Protein AF-A0A7S1VGU2-F1 (afdb_monomer_lite)

Secondary structure (DSSP, 8-state):
----PPPP----------------------------------PPPP--HHHHHHHHHHH--S-SSEE-HHHHHHHHHHHSPTTTTTT--SGGGS-HHHHHHHHHHHTTSSSSSTTSGGG--EE-TT-STT----HHHHHHHHHHHHH-

Foldseek 3Di:
DDDDDDDDDDDDDDDDDDDDDDDPDDPPDDDPDPPDDPPPPCPDPDQPLLQLLVLLCVLPPVRPQKHDLFSLVSSVCSVDDPPPPPVPRTNVSDDPLSNVLQLVLQVVDDDPPCSPPRSSIGGSQPSDVPGPDDPVRVVSSSSSSVSD

Radius of gyration: 24.81 Å; chains: 1; bounding box: 56×47×70 Å

Sequence (148 aa):
MRRRRIASGGSGVVSSIRPLLLFIALFAGQLTTTAGQDDTLTVGPFVDTDSCYAAMLDADVDGDRALSGDEYVTMVQDLGPPGFMDDVTGFDDMPLALQGTFNSLACMCSGVDCCVGDNAQLSTVGAAPGDNATDSQTSFLFSVCMQT

Structure (mmCIF, N/CA/C/O backbone):
data_AF-A0A7S1VGU2-F1
#
_entry.id   AF-A0A7S1VGU2-F1
#
loop_
_atom_site.group_PDB
_atom_site.id
_atom_site.type_symbol
_atom_site.label_atom_id
_atom_site.label_alt_id
_atom_site.label_comp_id
_atom_site.label_asym_id
_atom_site.label_entity_id
_atom_site.label_seq_id
_atom_site.pdbx_PDB_ins_code
_atom_site.Cartn_x
_atom_site.Cartn_y
_atom_site.Cartn_z
_atom_site.occupancy
_atom_site.B_iso_or_equiv
_atom_site.auth_seq_id
_atom_site.auth_comp_id
_atom_site.auth_asym_id
_atom_site.auth_atom_id
_atom_site.pdbx_PDB_model_num
ATOM 1 N N . MET A 1 1 ? 13.183 -13.845 -54.097 1.00 48.88 1 MET A N 1
ATOM 2 C CA . MET A 1 1 ? 11.934 -14.536 -54.520 1.00 48.88 1 MET A CA 1
ATOM 3 C C . MET A 1 1 ? 11.395 -15.254 -53.284 1.00 48.88 1 MET A C 1
ATOM 5 O O . MET A 1 1 ? 12.197 -15.914 -52.660 1.00 48.88 1 MET A O 1
ATOM 9 N N . ARG A 1 2 ? 10.164 -15.154 -52.773 1.00 55.22 2 ARG A N 1
ATOM 10 C CA . ARG A 1 2 ? 8.832 -14.776 -53.268 1.00 55.22 2 ARG A CA 1
ATOM 11 C C . ARG A 1 2 ? 8.106 -13.978 -52.170 1.00 55.22 2 ARG A C 1
ATOM 13 O O . ARG A 1 2 ? 8.140 -14.361 -51.010 1.00 55.22 2 ARG A O 1
ATOM 20 N N . ARG A 1 3 ? 7.407 -12.913 -52.570 1.00 63.12 3 ARG A N 1
ATOM 21 C CA . ARG A 1 3 ? 6.407 -12.201 -51.757 1.00 63.12 3 ARG A CA 1
ATOM 22 C C . ARG A 1 3 ? 5.137 -13.054 -51.640 1.00 63.12 3 ARG A C 1
ATOM 24 O O . ARG A 1 3 ? 4.717 -13.621 -52.648 1.00 63.12 3 ARG A O 1
ATOM 31 N N . ARG A 1 4 ? 4.462 -13.043 -50.488 1.00 68.00 4 ARG A N 1
ATOM 32 C CA . ARG A 1 4 ? 3.010 -13.282 -50.418 1.00 68.00 4 ARG A CA 1
ATOM 33 C C . ARG A 1 4 ? 2.349 -12.174 -49.606 1.00 68.00 4 ARG A C 1
ATOM 35 O O . ARG A 1 4 ? 2.686 -11.950 -48.453 1.00 68.00 4 ARG A O 1
ATOM 42 N N . ARG A 1 5 ? 1.466 -11.451 -50.298 1.00 66.12 5 ARG A N 1
ATOM 43 C CA . ARG A 1 5 ? 0.530 -10.458 -49.768 1.00 66.12 5 ARG A CA 1
ATOM 44 C C . ARG A 1 5 ? -0.610 -11.216 -49.090 1.00 66.12 5 ARG A C 1
ATOM 46 O O . ARG A 1 5 ? -1.101 -12.173 -49.686 1.00 66.12 5 ARG A O 1
ATOM 53 N N . ILE A 1 6 ? -1.042 -10.774 -47.914 1.00 70.31 6 ILE A N 1
ATOM 54 C CA . ILE A 1 6 ? -2.325 -11.187 -47.336 1.00 70.31 6 ILE A CA 1
ATOM 55 C C . ILE A 1 6 ? -3.305 -10.035 -47.540 1.00 70.31 6 ILE A C 1
ATOM 57 O O . ILE A 1 6 ? -2.964 -8.867 -47.358 1.00 70.31 6 ILE A O 1
ATOM 61 N N . ALA A 1 7 ? -4.469 -10.404 -48.062 1.00 63.09 7 ALA A N 1
ATOM 62 C CA . ALA A 1 7 ? -5.501 -9.528 -48.572 1.00 63.09 7 ALA A CA 1
ATOM 63 C C . ALA A 1 7 ? -6.317 -8.873 -47.453 1.00 63.09 7 ALA A C 1
ATOM 65 O O . ALA A 1 7 ? -6.636 -9.498 -46.445 1.00 63.09 7 ALA A O 1
ATOM 66 N N . SER A 1 8 ? -6.693 -7.622 -47.708 1.00 59.47 8 SER A N 1
ATOM 67 C CA . SER A 1 8 ? -7.733 -6.881 -47.008 1.00 59.47 8 SER A CA 1
ATOM 68 C C . SER A 1 8 ? -9.115 -7.460 -47.323 1.00 59.47 8 SER A C 1
ATOM 70 O O . SER A 1 8 ? -9.490 -7.544 -48.495 1.00 59.47 8 SER A O 1
ATOM 72 N N . GLY A 1 9 ? -9.885 -7.794 -46.290 1.00 59.22 9 GLY A N 1
ATOM 73 C CA . GLY A 1 9 ? -11.314 -8.086 -46.380 1.00 59.22 9 GLY A CA 1
ATOM 74 C C . GLY A 1 9 ? -12.081 -7.084 -45.526 1.00 59.22 9 GLY A C 1
ATOM 75 O O . GLY A 1 9 ? -11.876 -7.025 -44.319 1.00 59.22 9 GLY A O 1
ATOM 76 N N . GLY A 1 10 ? -12.900 -6.256 -46.171 1.00 51.91 10 GLY A N 1
ATOM 77 C CA . GLY A 1 10 ? -13.755 -5.274 -45.515 1.00 51.91 10 GLY A CA 1
ATOM 78 C C . GLY A 1 10 ? -15.103 -5.843 -45.078 1.00 51.91 10 GLY A C 1
ATOM 79 O O . GLY A 1 10 ? -15.532 -6.887 -45.561 1.00 51.91 10 GLY A O 1
ATOM 80 N N . SER A 1 11 ? -15.763 -5.110 -44.184 1.00 58.59 11 SER A N 1
ATOM 81 C CA . SER A 1 11 ? -17.218 -4.934 -44.004 1.00 58.59 11 SER A CA 1
ATOM 82 C C . SER A 1 11 ? -17.348 -4.022 -42.773 1.00 58.59 11 SER A C 1
ATOM 84 O O . SER A 1 11 ? -16.842 -4.362 -41.717 1.00 58.59 11 SER A O 1
ATOM 86 N N . GLY A 1 12 ? -17.862 -2.795 -42.819 1.00 52.75 12 GLY A N 1
ATOM 87 C CA . GLY A 1 12 ? -18.996 -2.330 -43.600 1.00 52.75 12 GLY A CA 1
A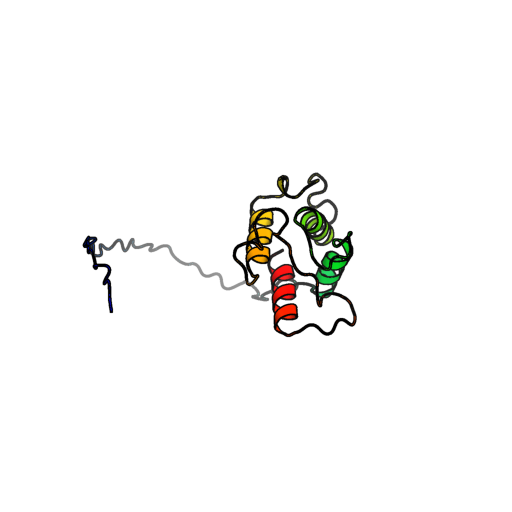TOM 88 C C . GLY A 1 12 ? -20.276 -2.506 -42.789 1.00 52.75 12 GLY A C 1
ATOM 89 O O . GLY A 1 12 ? -21.103 -3.330 -43.151 1.00 52.75 12 GLY A O 1
ATOM 90 N N . VAL A 1 13 ? -20.444 -1.747 -41.700 1.00 60.03 13 VAL A N 1
ATOM 91 C CA . VAL A 1 13 ? -21.771 -1.493 -41.120 1.00 60.03 13 VAL A CA 1
ATOM 92 C C . VAL A 1 13 ? -21.837 -0.067 -40.587 1.00 60.03 13 VAL A C 1
ATOM 94 O O . VAL A 1 13 ? -21.185 0.317 -39.621 1.00 60.03 13 VAL A O 1
ATOM 97 N N . VAL A 1 14 ? -22.623 0.716 -41.314 1.00 55.56 14 VAL A N 1
ATOM 98 C CA . VAL A 1 14 ? -23.029 2.088 -41.048 1.00 55.56 14 VAL A CA 1
ATOM 99 C C . VAL A 1 14 ? -24.061 2.029 -39.923 1.00 55.56 14 VAL A C 1
ATOM 101 O O . VAL A 1 14 ? -25.174 1.563 -40.154 1.00 55.56 14 VAL A O 1
ATOM 104 N N . SER A 1 15 ? -23.706 2.447 -38.705 1.00 61.72 15 SER A N 1
ATOM 105 C CA . SER A 1 15 ? -24.675 2.517 -37.607 1.00 61.72 15 SER A CA 1
ATOM 106 C C . SER A 1 15 ? -25.242 3.928 -37.477 1.00 61.72 15 SER A C 1
ATOM 108 O O . SER A 1 15 ? -24.546 4.900 -37.194 1.00 61.72 15 SER A O 1
ATOM 110 N N . SER A 1 16 ? -26.534 3.974 -37.775 1.00 58.56 16 SER A N 1
ATOM 111 C CA . SER A 1 16 ? -27.504 5.061 -37.764 1.00 58.56 16 SER A CA 1
ATOM 112 C C . SER A 1 16 ? -27.307 6.118 -36.668 1.00 58.56 16 SER A C 1
ATOM 114 O O . SER A 1 16 ? -27.537 5.882 -35.484 1.00 58.56 16 SER A O 1
ATOM 116 N N . ILE A 1 17 ? -26.984 7.332 -37.114 1.00 56.31 17 ILE A N 1
ATOM 117 C CA . ILE A 1 17 ? -27.166 8.581 -36.373 1.00 56.31 17 ILE A CA 1
ATOM 118 C C . ILE A 1 17 ? -28.675 8.805 -36.225 1.00 56.31 17 ILE A C 1
ATOM 120 O O . ILE A 1 17 ? -29.368 9.031 -37.220 1.00 56.31 17 ILE A O 1
ATOM 124 N N . ARG A 1 18 ? -29.193 8.747 -34.995 1.00 62.16 18 ARG A N 1
ATOM 125 C CA . ARG A 1 18 ? -30.543 9.231 -34.681 1.00 62.16 18 ARG A CA 1
ATOM 126 C C . ARG A 1 18 ? -30.475 10.655 -34.119 1.00 62.16 18 ARG A C 1
ATOM 128 O O . ARG A 1 18 ? -29.682 10.901 -33.213 1.00 62.16 18 ARG A O 1
ATOM 135 N N . PRO A 1 19 ? -31.295 11.583 -34.640 1.00 56.84 19 PRO A N 1
ATOM 136 C CA . PRO A 1 19 ? -31.317 12.965 -34.199 1.00 56.84 19 PRO A CA 1
ATOM 137 C C . PRO A 1 19 ? -32.115 13.123 -32.897 1.00 56.84 19 PRO A C 1
ATOM 139 O O . PRO A 1 19 ? -33.218 12.605 -32.751 1.00 56.84 19 PRO A O 1
ATOM 142 N N . LEU A 1 20 ? -31.511 13.858 -31.967 1.00 61.84 20 LEU A N 1
ATOM 143 C CA . LEU A 1 20 ? -32.066 15.016 -31.262 1.00 61.84 20 LEU A CA 1
ATOM 144 C C . LEU A 1 20 ? -33.612 15.148 -31.217 1.00 61.84 20 LEU A C 1
ATOM 146 O O . LEU A 1 20 ? -34.222 15.673 -32.144 1.00 61.84 20 LEU A O 1
ATOM 150 N N . LEU A 1 21 ? -34.219 14.790 -30.083 1.00 56.06 21 LEU A N 1
ATOM 151 C CA . LEU A 1 21 ? -35.499 15.324 -29.585 1.00 56.06 21 LEU A CA 1
ATOM 152 C C . LEU A 1 21 ? -35.361 15.430 -28.056 1.00 56.06 21 LEU A C 1
ATOM 154 O O . LEU A 1 21 ? -35.355 14.426 -27.357 1.00 56.06 21 LEU A O 1
ATOM 158 N N . LEU A 1 22 ? -34.932 16.579 -27.532 1.00 60.22 22 LEU A N 1
ATOM 159 C CA . LEU A 1 22 ? -35.797 17.671 -27.070 1.00 60.22 22 LEU A CA 1
ATOM 160 C C . LEU A 1 22 ? -36.841 17.213 -26.030 1.00 60.22 22 LEU A C 1
ATOM 162 O O . LEU A 1 22 ? -38.019 17.078 -26.337 1.00 60.22 22 LEU A O 1
ATOM 166 N N . PHE A 1 23 ? -36.400 17.048 -24.782 1.00 55.41 23 PHE A N 1
ATOM 167 C CA . PHE A 1 23 ? -37.259 17.158 -23.600 1.00 55.41 23 PHE A CA 1
ATOM 168 C C . PHE A 1 23 ? -36.657 18.199 -22.652 1.00 55.41 23 PHE A C 1
ATOM 170 O O . PHE A 1 23 ? -35.978 17.887 -21.679 1.00 55.41 23 PHE A O 1
ATOM 177 N N . ILE A 1 24 ? -36.899 19.471 -22.977 1.00 61.09 24 ILE A N 1
ATOM 178 C CA . ILE A 1 24 ? -36.804 20.571 -22.017 1.00 61.09 24 ILE A CA 1
ATOM 179 C C . ILE A 1 24 ? -38.073 20.475 -21.164 1.00 61.09 24 ILE A C 1
ATOM 181 O O . ILE A 1 24 ? -39.114 21.025 -21.518 1.00 61.09 24 ILE A O 1
ATOM 185 N N . ALA A 1 25 ? -38.014 19.704 -20.078 1.00 59.16 25 ALA A N 1
ATOM 186 C CA . ALA A 1 25 ? -39.034 19.751 -19.040 1.00 59.16 25 ALA A CA 1
ATOM 187 C C . ALA A 1 25 ? -38.709 20.920 -18.106 1.00 59.16 25 ALA A C 1
ATOM 189 O O . ALA A 1 25 ? -37.732 20.919 -17.361 1.00 59.16 25 ALA A O 1
ATOM 190 N N . LEU A 1 26 ? -39.548 21.939 -18.233 1.00 55.28 26 LEU A N 1
ATOM 191 C CA . LEU A 1 26 ? -39.603 23.179 -17.481 1.00 55.28 26 LEU A CA 1
ATOM 192 C C . LEU A 1 26 ? -39.818 22.897 -15.978 1.00 55.28 26 LEU A C 1
ATOM 194 O O . LEU A 1 26 ? -40.950 22.880 -15.503 1.00 55.28 26 LEU A O 1
ATOM 198 N N . PHE A 1 27 ? -38.747 22.687 -15.209 1.00 59.31 27 PHE A N 1
ATOM 199 C CA . PHE A 1 27 ? -38.818 22.750 -13.746 1.00 59.31 27 PHE A CA 1
ATOM 200 C C . PHE A 1 27 ? -38.733 24.213 -13.300 1.00 59.31 27 PHE A C 1
ATOM 202 O O . PHE A 1 27 ? -37.684 24.717 -12.915 1.00 59.31 27 PHE A O 1
ATOM 209 N N . ALA A 1 28 ? -39.872 24.906 -13.346 1.00 58.94 28 ALA A N 1
ATOM 210 C CA . ALA A 1 28 ? -40.084 26.145 -12.602 1.00 58.94 28 ALA A CA 1
ATOM 211 C C . ALA A 1 28 ? -40.370 25.806 -11.124 1.00 58.94 28 ALA A C 1
ATOM 213 O O . ALA A 1 28 ? -41.471 26.013 -10.621 1.00 58.94 28 ALA A O 1
ATOM 214 N N . GLY A 1 29 ? -39.385 25.212 -10.446 1.00 57.12 29 GLY A N 1
ATOM 215 C CA . GLY A 1 29 ? -39.367 25.051 -8.995 1.00 57.12 29 GLY A CA 1
ATOM 216 C C . GLY A 1 29 ? -38.533 26.177 -8.400 1.00 57.12 29 GLY A C 1
ATOM 217 O O . GLY A 1 29 ? -37.366 26.324 -8.745 1.00 57.12 29 GLY A O 1
ATOM 218 N N . GLN A 1 30 ? -39.149 27.013 -7.572 1.00 57.00 30 GLN A N 1
ATOM 219 C CA . GLN A 1 30 ? -38.525 28.191 -6.975 1.00 57.00 30 GLN A CA 1
ATOM 220 C C . GLN A 1 30 ? -37.289 27.791 -6.157 1.00 57.00 30 GLN A C 1
ATOM 222 O O . GLN A 1 30 ? -37.395 27.059 -5.175 1.00 57.00 30 GLN A O 1
ATOM 227 N N . LEU A 1 31 ? -36.118 28.275 -6.579 1.00 53.28 31 LEU A N 1
ATOM 228 C CA . LEU A 1 31 ? -34.872 28.151 -5.832 1.00 53.28 31 LEU A CA 1
ATOM 229 C C . LEU A 1 31 ? -34.876 29.225 -4.737 1.00 53.28 31 LEU A C 1
ATOM 231 O O . LEU A 1 31 ? -34.544 30.386 -4.976 1.00 53.28 31 LEU A O 1
ATOM 235 N N . THR A 1 32 ? -35.313 28.859 -3.538 1.00 61.16 32 THR A N 1
ATOM 236 C CA . THR A 1 32 ? -35.178 29.715 -2.358 1.00 61.16 32 THR A CA 1
ATOM 237 C C . THR A 1 32 ? -33.756 29.559 -1.828 1.00 61.16 32 THR A C 1
ATOM 239 O O . THR A 1 32 ? -33.479 28.681 -1.017 1.00 61.16 32 THR A O 1
ATOM 242 N N . THR A 1 33 ? -32.829 30.383 -2.316 1.00 47.16 33 THR A N 1
ATOM 243 C CA . THR A 1 33 ? -31.463 30.445 -1.784 1.00 47.16 33 THR A CA 1
ATOM 244 C C . THR A 1 33 ? -31.484 31.171 -0.443 1.00 47.16 33 THR A C 1
ATOM 246 O O . THR A 1 33 ? -31.431 32.399 -0.383 1.00 47.16 33 THR A O 1
ATOM 249 N N . THR A 1 34 ? -31.558 30.426 0.656 1.00 56.06 34 THR A N 1
ATOM 250 C CA . THR A 1 34 ? -31.151 30.939 1.967 1.00 56.06 34 THR A CA 1
ATOM 251 C C . THR A 1 34 ? -29.626 30.942 2.010 1.00 56.06 34 THR A C 1
ATOM 253 O O . THR A 1 34 ? -29.005 29.937 2.341 1.00 56.06 34 THR A O 1
ATOM 256 N N . ALA A 1 35 ? -29.021 32.063 1.616 1.00 56.28 35 ALA A N 1
ATOM 257 C CA . ALA A 1 35 ? -27.602 32.320 1.829 1.00 56.28 35 ALA A CA 1
ATOM 258 C C . ALA A 1 35 ? -27.356 32.427 3.340 1.00 56.28 35 ALA A C 1
ATOM 260 O O . ALA A 1 35 ? -27.721 33.414 3.978 1.00 56.28 35 ALA A O 1
ATOM 261 N N . GLY A 1 36 ? -26.807 31.363 3.911 1.00 58.66 36 GLY A N 1
ATOM 262 C CA . GLY A 1 36 ? -26.543 31.253 5.337 1.00 58.66 36 GLY A CA 1
ATOM 263 C C . GLY A 1 36 ? -25.861 29.937 5.673 1.00 58.66 36 GLY A C 1
ATOM 264 O O . GLY A 1 36 ? -26.308 29.241 6.576 1.00 58.66 36 GLY A O 1
ATOM 265 N N . GLN A 1 37 ? -24.824 29.567 4.923 1.00 52.16 37 GLN A N 1
ATOM 266 C CA . GLN A 1 37 ? -23.893 28.529 5.345 1.00 52.16 37 GLN A CA 1
ATOM 267 C C . GLN A 1 37 ? -22.483 29.093 5.239 1.00 52.16 37 GLN A C 1
ATOM 269 O O . GLN A 1 37 ? -22.080 29.640 4.217 1.00 52.16 37 GLN A O 1
ATOM 274 N N . ASP A 1 38 ? -21.807 29.049 6.375 1.00 58.66 38 ASP A N 1
ATOM 275 C CA . ASP A 1 38 ? -20.404 29.357 6.560 1.00 58.66 38 ASP A CA 1
ATOM 276 C C . ASP A 1 38 ? -19.606 28.343 5.722 1.00 58.66 38 ASP A C 1
ATOM 278 O O . ASP A 1 38 ? -19.400 27.206 6.147 1.00 58.66 38 ASP A O 1
ATOM 282 N N . ASP A 1 39 ? -19.270 28.719 4.483 1.00 54.94 39 ASP A N 1
ATOM 283 C CA . ASP A 1 39 ? -18.509 27.923 3.505 1.00 54.94 39 ASP A CA 1
ATOM 284 C C . ASP A 1 39 ? -17.034 27.812 3.931 1.00 54.94 39 ASP A C 1
ATOM 286 O O . ASP A 1 39 ? -16.093 28.128 3.199 1.00 54.94 39 ASP A O 1
ATOM 290 N N . THR A 1 40 ? -16.802 27.336 5.151 1.00 61.00 40 THR A N 1
ATOM 291 C CA . THR A 1 40 ? -15.522 26.734 5.490 1.00 61.00 40 THR A CA 1
ATOM 292 C C . THR A 1 40 ? -15.507 25.361 4.830 1.00 61.00 40 THR A C 1
ATOM 294 O O . THR A 1 40 ? -15.949 24.367 5.408 1.00 61.00 40 THR A O 1
ATOM 297 N N . LEU A 1 41 ? -15.021 25.315 3.585 1.00 54.81 41 LEU A N 1
ATOM 298 C CA . LEU A 1 41 ? -14.685 24.074 2.898 1.00 54.81 41 LEU A CA 1
ATOM 299 C C . LEU A 1 41 ? -13.616 23.362 3.731 1.00 54.81 41 LEU A C 1
ATOM 301 O O . LEU A 1 41 ? -12.419 23.610 3.589 1.00 54.81 41 LEU A O 1
ATOM 305 N N . THR A 1 42 ? -14.059 22.492 4.632 1.00 52.06 42 THR A N 1
ATOM 306 C CA . THR A 1 42 ? -13.175 21.560 5.318 1.00 52.06 42 THR A CA 1
ATOM 307 C C . THR A 1 42 ? -12.843 20.496 4.289 1.00 52.06 42 THR A C 1
ATOM 309 O O . THR A 1 42 ? -13.570 19.520 4.121 1.00 52.06 42 THR A O 1
ATOM 312 N N . VAL A 1 43 ? -11.782 20.744 3.521 1.00 60.75 43 VAL A N 1
ATOM 313 C CA . VAL A 1 43 ? -11.104 19.677 2.792 1.00 60.75 43 VAL A CA 1
ATOM 314 C C . VAL A 1 43 ? -10.762 18.646 3.863 1.00 60.75 43 VAL A C 1
ATOM 316 O O . VAL A 1 43 ? -10.138 19.003 4.866 1.00 60.75 43 VAL A O 1
ATOM 319 N N . GLY A 1 44 ? -11.283 17.424 3.723 1.00 61.09 44 GLY A N 1
ATOM 320 C CA . GLY A 1 44 ? -11.013 16.344 4.670 1.00 61.09 44 GLY A CA 1
ATOM 321 C C . GLY A 1 44 ? -9.506 16.168 4.884 1.00 61.09 44 GLY A C 1
ATOM 322 O O . GLY A 1 44 ? -8.718 16.703 4.097 1.00 61.09 44 GLY A O 1
ATOM 323 N N . PRO A 1 45 ? -9.089 15.462 5.949 1.00 60.16 45 PRO A N 1
ATOM 324 C CA . PRO A 1 45 ? -7.674 15.218 6.186 1.00 60.16 45 PRO A CA 1
ATOM 325 C C . PRO A 1 45 ? -7.056 14.677 4.896 1.00 60.16 45 PRO A C 1
ATOM 327 O O . PRO A 1 45 ? -7.523 13.685 4.337 1.00 60.16 45 PRO A O 1
ATOM 330 N N . PHE A 1 46 ? -6.071 15.409 4.377 1.00 70.19 46 PHE A N 1
ATOM 331 C CA . PHE A 1 46 ? -5.234 14.922 3.294 1.00 70.19 46 PHE A CA 1
ATOM 332 C C . PHE A 1 46 ? -4.705 13.550 3.714 1.00 70.19 46 PHE A C 1
ATOM 334 O O . PHE A 1 46 ? -4.400 13.357 4.890 1.00 70.19 46 PHE A O 1
ATOM 341 N N . VAL A 1 47 ? -4.654 12.613 2.767 1.00 80.94 47 VAL A N 1
ATOM 342 C CA . VAL A 1 47 ? -4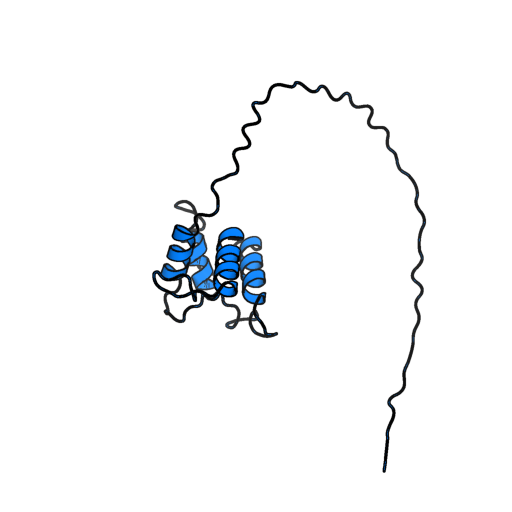.135 11.254 2.968 1.00 80.94 47 VAL A CA 1
ATOM 343 C C . VAL A 1 47 ? -2.847 11.327 3.789 1.00 80.94 47 VAL A C 1
ATOM 345 O O . VAL A 1 47 ? -1.888 11.972 3.360 1.00 80.94 47 VAL A O 1
ATOM 348 N N . ASP A 1 48 ? -2.845 10.713 4.973 1.00 91.31 48 ASP A N 1
ATOM 349 C CA . ASP A 1 48 ? -1.652 10.618 5.809 1.00 91.31 48 ASP A CA 1
ATOM 350 C C . ASP A 1 48 ? -0.724 9.565 5.199 1.00 91.31 48 ASP A C 1
ATOM 352 O O . ASP A 1 48 ? -0.828 8.366 5.466 1.00 91.31 48 ASP A O 1
ATOM 356 N N . THR A 1 49 ? 0.146 10.025 4.300 1.00 92.69 49 THR A N 1
ATOM 357 C CA . THR A 1 49 ? 1.069 9.165 3.556 1.00 92.69 49 THR A CA 1
ATOM 358 C C . THR A 1 49 ? 2.046 8.449 4.470 1.00 92.69 49 THR A C 1
ATOM 360 O O . THR A 1 49 ? 2.432 7.332 4.153 1.00 92.69 49 THR A O 1
ATOM 363 N N . ASP A 1 50 ? 2.424 9.050 5.600 1.00 94.31 50 ASP A N 1
ATOM 364 C CA . ASP A 1 50 ? 3.385 8.441 6.518 1.00 94.31 50 ASP A CA 1
ATOM 365 C C . ASP A 1 50 ? 2.750 7.233 7.216 1.00 94.31 50 ASP A C 1
ATOM 367 O O . ASP A 1 50 ? 3.343 6.153 7.245 1.00 94.31 50 ASP A O 1
ATOM 371 N N . SER A 1 51 ? 1.510 7.386 7.696 1.00 95.06 51 SER A N 1
ATOM 372 C CA . SER A 1 51 ? 0.742 6.281 8.284 1.00 95.06 51 SER A CA 1
ATOM 373 C C . SER A 1 51 ? 0.428 5.191 7.255 1.00 95.06 51 SER A C 1
ATOM 375 O O . SER A 1 51 ? 0.561 4.007 7.555 1.00 95.06 51 SER A O 1
ATOM 377 N N . CYS A 1 52 ? 0.079 5.569 6.022 1.00 96.88 52 CYS A N 1
ATOM 378 C CA . CYS A 1 52 ? -0.151 4.605 4.948 1.00 96.88 52 CYS A CA 1
ATOM 379 C C . CYS A 1 52 ? 1.114 3.827 4.568 1.00 96.88 52 CYS A C 1
ATOM 381 O O . CYS A 1 52 ? 1.065 2.609 4.442 1.00 96.88 52 CYS A O 1
ATOM 383 N N . TYR A 1 53 ? 2.259 4.497 4.412 1.00 97.19 53 TYR A N 1
ATOM 384 C CA . TYR A 1 53 ? 3.511 3.819 4.072 1.00 97.19 53 TYR A CA 1
ATOM 385 C C . TYR A 1 53 ? 3.965 2.895 5.199 1.00 97.19 53 TYR A C 1
ATOM 387 O O . TYR A 1 53 ? 4.456 1.807 4.916 1.00 97.19 53 TYR A O 1
ATOM 395 N N . ALA A 1 54 ? 3.764 3.288 6.459 1.00 97.50 54 ALA A N 1
ATOM 396 C CA . ALA A 1 54 ? 3.996 2.402 7.593 1.00 97.50 54 ALA A CA 1
ATOM 397 C C . ALA A 1 54 ? 3.103 1.152 7.518 1.00 97.50 54 ALA A C 1
ATOM 399 O O . ALA A 1 54 ? 3.631 0.047 7.567 1.00 97.50 54 ALA A O 1
ATOM 400 N N . ALA A 1 55 ? 1.796 1.315 7.284 1.00 97.75 55 ALA A N 1
ATOM 401 C CA . ALA A 1 55 ? 0.869 0.192 7.129 1.00 97.75 55 ALA A CA 1
ATOM 402 C C . ALA A 1 55 ? 1.238 -0.722 5.946 1.00 97.75 55 ALA A C 1
ATOM 404 O O . ALA A 1 55 ? 1.159 -1.939 6.062 1.00 97.75 55 ALA A O 1
ATOM 405 N N . MET A 1 56 ? 1.697 -0.160 4.821 1.00 97.88 56 MET A N 1
ATOM 406 C CA . MET A 1 56 ? 2.209 -0.951 3.695 1.00 97.88 56 MET A CA 1
ATOM 407 C C . MET A 1 56 ? 3.415 -1.802 4.100 1.00 97.88 56 MET A C 1
ATOM 409 O O . MET A 1 56 ? 3.514 -2.952 3.703 1.00 97.88 56 MET A O 1
ATOM 413 N N . LEU A 1 57 ? 4.356 -1.247 4.862 1.00 98.12 57 LEU A N 1
ATOM 414 C CA . LEU A 1 57 ? 5.563 -1.974 5.264 1.00 98.12 57 LEU A CA 1
ATOM 415 C C . LEU A 1 57 ? 5.287 -3.011 6.352 1.00 98.12 57 LEU A C 1
ATOM 417 O O . LEU A 1 57 ? 5.933 -4.052 6.360 1.00 98.12 57 LEU A O 1
ATOM 421 N N . ASP A 1 58 ? 4.360 -2.722 7.264 1.00 98.00 58 ASP A N 1
ATOM 422 C CA . ASP A 1 58 ? 3.971 -3.646 8.330 1.00 98.00 58 ASP A CA 1
ATOM 423 C C . ASP A 1 58 ? 3.159 -4.831 7.776 1.00 98.00 58 ASP A C 1
ATOM 425 O O . ASP A 1 58 ? 3.265 -5.946 8.291 1.00 98.00 58 ASP A O 1
ATOM 429 N N . ALA A 1 59 ? 2.393 -4.605 6.703 1.00 98.12 59 ALA A N 1
ATOM 430 C CA . ALA A 1 59 ? 1.618 -5.633 6.017 1.00 98.12 59 ALA A CA 1
ATOM 431 C C . ALA A 1 59 ? 2.447 -6.546 5.091 1.00 98.12 59 ALA A C 1
ATOM 433 O O . ALA A 1 59 ? 2.016 -7.667 4.847 1.00 98.12 59 ALA A O 1
ATOM 434 N N . ASP A 1 60 ? 3.604 -6.094 4.595 1.00 98.25 60 ASP A N 1
ATOM 435 C CA . ASP A 1 60 ? 4.577 -6.868 3.795 1.00 98.25 60 ASP A CA 1
ATOM 436 C C . ASP A 1 60 ? 5.340 -7.841 4.717 1.00 98.25 60 ASP A C 1
ATOM 438 O O . ASP A 1 60 ? 6.454 -7.580 5.186 1.00 98.25 60 ASP A O 1
ATOM 442 N N . VAL A 1 61 ? 4.678 -8.944 5.082 1.00 97.69 61 VAL A N 1
ATOM 443 C CA . VAL A 1 61 ? 5.154 -9.870 6.123 1.00 97.69 61 VAL A CA 1
ATOM 444 C C . VAL A 1 61 ? 6.308 -10.726 5.612 1.00 97.69 61 VAL A C 1
ATOM 446 O O . VAL A 1 61 ? 7.177 -11.131 6.397 1.00 97.69 61 VAL A O 1
ATOM 449 N N . ASP A 1 62 ? 6.323 -11.038 4.317 1.00 97.31 62 ASP A N 1
ATOM 450 C CA . ASP A 1 62 ? 7.382 -11.844 3.716 1.00 97.31 62 ASP A CA 1
ATOM 451 C C . ASP A 1 62 ? 8.628 -11.026 3.318 1.00 97.31 62 ASP A C 1
ATOM 453 O O . ASP A 1 62 ? 9.721 -11.595 3.180 1.00 97.31 62 ASP A O 1
ATOM 457 N N . GLY A 1 63 ? 8.507 -9.695 3.268 1.00 96.94 63 GLY A N 1
ATOM 458 C CA . GLY A 1 63 ? 9.596 -8.759 3.030 1.00 96.94 63 GLY A CA 1
ATOM 459 C C . GLY A 1 63 ? 10.069 -8.739 1.579 1.00 96.94 63 GLY A C 1
ATOM 460 O O . GLY A 1 63 ? 11.231 -8.382 1.327 1.00 96.94 63 GLY A O 1
ATOM 461 N N . ASP A 1 64 ? 9.227 -9.151 0.630 1.00 97.00 64 ASP A N 1
ATOM 462 C CA . ASP A 1 64 ? 9.559 -9.213 -0.793 1.00 97.00 64 ASP A CA 1
ATOM 463 C C . ASP A 1 64 ? 9.469 -7.851 -1.511 1.00 97.00 64 ASP A C 1
ATOM 465 O O . ASP A 1 64 ? 9.907 -7.717 -2.662 1.00 97.00 64 ASP A O 1
ATOM 469 N N . ARG A 1 65 ? 9.044 -6.810 -0.782 1.00 96.75 65 ARG A N 1
ATOM 470 C CA . ARG A 1 65 ? 8.810 -5.443 -1.264 1.00 96.75 65 ARG A CA 1
ATOM 471 C C . ARG A 1 65 ? 7.590 -5.312 -2.172 1.00 96.75 65 ARG A C 1
ATOM 473 O O . ARG A 1 65 ? 7.538 -4.402 -3.017 1.00 96.75 65 ARG A O 1
ATOM 480 N N . ALA A 1 66 ? 6.603 -6.169 -1.982 1.00 96.44 66 ALA A N 1
ATOM 481 C CA . ALA A 1 66 ? 5.316 -6.116 -2.630 1.00 96.44 66 ALA A CA 1
ATOM 482 C C . ALA A 1 66 ? 4.205 -6.544 -1.656 1.00 96.44 66 ALA A C 1
ATOM 484 O O . ALA A 1 66 ? 4.446 -7.196 -0.656 1.00 96.44 66 ALA A O 1
ATOM 485 N N . LEU A 1 67 ? 2.973 -6.118 -1.926 1.00 97.81 67 LEU A N 1
ATOM 486 C CA . LEU A 1 67 ? 1.800 -6.581 -1.191 1.00 97.81 67 LEU A CA 1
ATOM 487 C C . LEU A 1 67 ? 1.003 -7.515 -2.075 1.00 97.81 67 LEU A C 1
ATOM 489 O O . LEU A 1 67 ? 0.459 -7.088 -3.101 1.00 97.81 67 LEU A O 1
ATOM 493 N N . SER A 1 68 ? 0.903 -8.766 -1.651 1.00 97.44 68 SER A N 1
ATOM 494 C CA . SER A 1 68 ? -0.094 -9.705 -2.144 1.00 97.44 68 SER A CA 1
ATOM 495 C C . SER A 1 68 ? -1.517 -9.265 -1.762 1.00 97.44 68 SER A C 1
ATOM 497 O O . SER A 1 68 ? -1.727 -8.333 -0.982 1.00 97.44 68 SER A O 1
ATOM 499 N N . GLY A 1 69 ? -2.529 -9.938 -2.318 1.00 97.19 69 GLY A N 1
ATOM 500 C CA . GLY A 1 69 ? -3.928 -9.648 -1.989 1.00 97.19 69 GLY A CA 1
ATOM 501 C C . GLY A 1 69 ? -4.232 -9.818 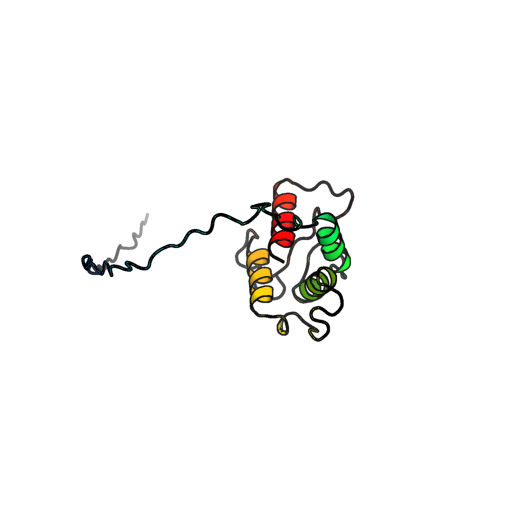-0.497 1.00 97.19 69 GLY A C 1
ATOM 502 O O . GLY A 1 69 ? -4.920 -8.982 0.080 1.00 97.19 69 GLY A O 1
ATOM 503 N N . ASP A 1 70 ? -3.688 -10.855 0.142 1.00 97.44 70 ASP A N 1
ATOM 504 C CA . ASP A 1 70 ? -3.913 -11.098 1.571 1.00 97.44 70 ASP A CA 1
ATOM 505 C C . ASP A 1 70 ? -3.183 -10.069 2.447 1.00 97.44 70 ASP A C 1
ATOM 507 O O . ASP A 1 70 ? -3.730 -9.610 3.445 1.00 97.44 70 ASP A O 1
ATOM 511 N N . GLU A 1 71 ? -1.995 -9.617 2.049 1.00 98.25 71 GLU A N 1
ATOM 512 C CA . GLU A 1 71 ? -1.288 -8.535 2.750 1.00 98.25 71 GLU A CA 1
ATOM 513 C C . GLU A 1 71 ? -1.994 -7.186 2.572 1.00 98.25 71 GLU A C 1
ATOM 515 O O . GLU A 1 71 ? -2.063 -6.380 3.499 1.00 98.25 71 GLU A O 1
ATOM 520 N N . TYR A 1 72 ? -2.626 -6.955 1.419 1.00 98.06 72 TYR A N 1
ATOM 521 C CA . TYR A 1 72 ? -3.482 -5.787 1.220 1.00 98.06 72 TYR A CA 1
ATOM 522 C C . TYR A 1 72 ? -4.685 -5.766 2.181 1.00 98.06 72 TYR A C 1
ATOM 524 O O . TYR A 1 72 ? -5.088 -4.684 2.609 1.00 98.06 72 TYR A O 1
ATOM 532 N N . VAL A 1 73 ? -5.233 -6.925 2.577 1.00 98.12 73 VAL A N 1
ATOM 533 C CA . VAL A 1 73 ? -6.276 -6.995 3.623 1.00 98.12 73 VAL A CA 1
ATOM 534 C C . VAL A 1 73 ? -5.748 -6.411 4.931 1.00 98.12 73 VAL A C 1
ATOM 536 O O . VAL A 1 73 ? -6.392 -5.530 5.500 1.00 98.12 73 VAL A O 1
ATOM 539 N N . THR A 1 74 ? -4.566 -6.859 5.366 1.00 97.75 74 THR A N 1
ATOM 540 C CA . THR A 1 74 ? -3.907 -6.384 6.592 1.00 97.75 74 THR A CA 1
ATOM 541 C C . THR A 1 74 ? -3.677 -4.876 6.537 1.00 97.75 74 THR A C 1
ATOM 543 O O . THR A 1 74 ? -4.089 -4.154 7.440 1.00 97.75 74 THR A O 1
ATOM 546 N N . MET A 1 75 ? -3.129 -4.374 5.426 1.00 97.75 75 MET A N 1
ATOM 547 C CA . MET A 1 75 ? -2.898 -2.940 5.223 1.00 97.75 75 MET A CA 1
ATOM 548 C C . MET A 1 75 ? -4.192 -2.117 5.360 1.00 97.75 75 MET A C 1
ATOM 550 O O . MET A 1 75 ? -4.203 -1.055 5.980 1.00 97.75 75 MET A O 1
ATOM 554 N N . VAL A 1 76 ? -5.294 -2.598 4.779 1.00 97.56 76 VAL A N 1
ATOM 555 C CA . VAL A 1 76 ? -6.602 -1.930 4.837 1.00 97.56 76 VAL A CA 1
ATOM 556 C C . VAL A 1 76 ? -7.188 -1.940 6.250 1.00 97.56 76 VAL A C 1
ATOM 558 O O . VAL A 1 76 ? -7.781 -0.945 6.671 1.00 97.56 76 VAL A O 1
ATOM 561 N N . GLN A 1 77 ? -7.035 -3.043 6.983 1.00 96.88 77 GLN A N 1
ATOM 562 C CA . GLN A 1 77 ? -7.470 -3.151 8.378 1.00 96.88 77 GLN A CA 1
ATOM 563 C C . GLN A 1 77 ? -6.683 -2.194 9.283 1.00 96.88 77 GLN A C 1
ATOM 565 O O . GLN A 1 77 ? -7.288 -1.517 10.113 1.00 96.88 77 GLN A O 1
ATOM 570 N N . ASP A 1 78 ? -5.371 -2.068 9.064 1.00 95.69 78 ASP A N 1
ATOM 571 C CA . ASP A 1 78 ? -4.492 -1.183 9.836 1.00 95.69 78 ASP A CA 1
ATOM 572 C C . ASP A 1 78 ? -4.740 0.308 9.554 1.00 95.69 78 ASP A C 1
ATOM 574 O O . ASP A 1 78 ? -4.662 1.140 10.461 1.00 95.69 78 ASP A O 1
ATOM 578 N N . LEU A 1 79 ? -5.073 0.660 8.307 1.00 94.69 79 LEU A N 1
ATOM 579 C CA . LEU A 1 79 ? -5.466 2.024 7.929 1.00 94.69 79 LEU A CA 1
ATOM 580 C C . LEU A 1 79 ? -6.876 2.395 8.408 1.00 94.69 79 LEU A C 1
ATOM 582 O O . LEU A 1 79 ? -7.194 3.577 8.585 1.00 94.69 79 LEU A O 1
ATOM 586 N N . GLY A 1 80 ? -7.737 1.395 8.586 1.00 93.25 80 GLY A N 1
ATOM 587 C CA . GLY A 1 80 ? -9.103 1.566 9.046 1.00 93.25 80 GLY A CA 1
ATOM 588 C C . GLY A 1 80 ? -9.198 1.990 10.518 1.00 93.25 80 GLY A C 1
ATOM 589 O O . GLY A 1 80 ? -8.260 1.856 11.303 1.00 93.25 80 GLY A O 1
ATOM 590 N N . PRO A 1 81 ? -10.358 2.512 10.954 1.00 93.31 81 PRO A N 1
ATOM 591 C CA . PRO A 1 81 ? -10.612 2.681 12.379 1.00 93.31 81 PRO A CA 1
ATOM 592 C C . PRO A 1 81 ? -10.611 1.315 13.097 1.00 93.31 81 PRO A C 1
ATOM 594 O O . PRO A 1 81 ? -10.940 0.304 12.481 1.00 93.31 81 PRO A O 1
ATOM 597 N N . PRO A 1 82 ? -10.347 1.260 14.416 1.00 93.94 82 PRO A N 1
ATOM 598 C CA . PRO A 1 82 ? -10.382 0.004 15.164 1.00 93.94 82 PRO A CA 1
ATOM 599 C C . PRO A 1 82 ? -11.709 -0.745 14.981 1.00 93.94 82 PRO A C 1
ATOM 601 O O . PRO A 1 82 ? -12.780 -0.158 15.167 1.00 93.94 82 PRO A O 1
ATOM 604 N N . GLY A 1 83 ? -11.642 -2.035 14.651 1.00 94.00 83 GLY A N 1
ATOM 605 C CA . GLY A 1 83 ? -12.818 -2.857 14.356 1.00 94.00 83 GLY A CA 1
ATOM 606 C C . GLY A 1 83 ? -13.228 -2.881 12.881 1.00 94.00 83 GLY A C 1
ATOM 607 O O . GLY A 1 83 ? -14.256 -3.471 12.536 1.00 94.00 83 GLY A O 1
ATOM 608 N N . PHE A 1 84 ? -12.501 -2.181 12.008 1.00 95.06 84 PHE A N 1
ATOM 609 C CA . PHE A 1 84 ? -12.786 -2.158 10.582 1.00 95.06 84 PHE A CA 1
ATOM 610 C C . PHE A 1 84 ? -12.379 -3.480 9.931 1.00 95.06 84 PHE A C 1
ATOM 612 O O . PHE A 1 84 ? -11.203 -3.808 9.864 1.00 95.06 84 PHE A O 1
ATOM 619 N N . MET A 1 85 ? -13.368 -4.212 9.409 1.00 95.12 85 MET A N 1
ATOM 620 C CA . MET A 1 85 ? -13.170 -5.480 8.693 1.00 95.12 85 MET A CA 1
ATOM 621 C C . MET A 1 85 ? -12.526 -6.601 9.532 1.00 95.12 85 MET A C 1
ATOM 623 O O . MET A 1 85 ? -11.912 -7.495 8.962 1.00 95.12 85 MET A O 1
ATOM 627 N N . ASP A 1 86 ? -12.703 -6.608 10.859 1.00 94.88 86 ASP A N 1
ATOM 628 C CA . ASP A 1 86 ? -12.179 -7.656 11.761 1.00 94.88 86 ASP A CA 1
ATOM 629 C C . ASP A 1 86 ? -12.646 -9.084 11.404 1.00 94.88 86 ASP A C 1
ATOM 631 O O . ASP A 1 86 ? -12.030 -10.069 11.812 1.00 94.88 86 ASP A O 1
ATOM 635 N N . ASP A 1 87 ? -13.769 -9.217 10.696 1.00 96.25 87 ASP A N 1
ATOM 636 C CA . ASP A 1 87 ? -14.334 -10.492 10.250 1.00 96.25 87 ASP A CA 1
ATOM 637 C C . ASP A 1 87 ? -13.799 -10.966 8.889 1.00 96.25 87 ASP A C 1
ATOM 639 O O . ASP A 1 87 ? -14.080 -12.094 8.483 1.00 96.25 87 ASP A O 1
ATOM 643 N N . VAL A 1 88 ? -13.015 -10.135 8.200 1.00 97.56 88 VAL A N 1
ATOM 644 C CA . VAL A 1 88 ? -12.431 -10.437 6.890 1.00 97.56 88 VAL A CA 1
ATOM 645 C C . VAL A 1 88 ? -11.064 -11.077 7.088 1.00 97.56 88 VAL A C 1
ATOM 647 O O . VAL A 1 88 ? -10.132 -10.449 7.584 1.00 97.56 88 VAL A O 1
ATOM 650 N N . THR A 1 89 ? -10.940 -12.347 6.702 1.00 95.50 89 THR A N 1
ATOM 651 C CA . THR A 1 89 ? -9.712 -13.133 6.921 1.00 95.50 89 THR A CA 1
ATOM 652 C C . THR A 1 89 ? -8.841 -13.306 5.683 1.00 95.50 89 THR A C 1
ATOM 654 O O . THR A 1 89 ? -7.736 -13.828 5.798 1.00 95.50 89 THR A O 1
ATOM 657 N N . GLY A 1 90 ? -9.329 -12.905 4.510 1.00 97.06 90 GLY A N 1
ATOM 658 C CA . GLY A 1 90 ? -8.607 -13.045 3.251 1.00 97.06 90 GLY A CA 1
ATOM 659 C C . GLY A 1 90 ? -9.164 -12.137 2.165 1.00 97.06 90 GLY A C 1
ATOM 660 O O . GLY A 1 90 ? -10.237 -11.543 2.311 1.00 97.06 90 GLY A O 1
ATOM 661 N N . PHE A 1 91 ? -8.423 -12.029 1.065 1.00 97.19 91 PHE A N 1
ATOM 662 C CA . PHE A 1 91 ? -8.735 -11.084 -0.008 1.00 97.19 91 PHE A CA 1
ATOM 663 C C . PHE A 1 91 ? -10.124 -11.300 -0.631 1.00 97.19 91 PHE A C 1
ATOM 665 O O . PHE A 1 91 ? -10.862 -10.343 -0.878 1.00 97.19 91 PHE A O 1
ATOM 672 N N . ASP A 1 92 ? -10.518 -12.561 -0.822 1.00 97.06 92 ASP A N 1
ATOM 673 C CA . ASP A 1 92 ? -11.804 -12.929 -1.427 1.00 97.06 92 ASP A CA 1
ATOM 674 C C . ASP A 1 92 ? -13.019 -12.525 -0.567 1.00 97.06 92 ASP A C 1
ATOM 676 O O . ASP A 1 92 ? -14.116 -12.337 -1.103 1.00 97.06 92 ASP A O 1
ATOM 680 N N . ASP A 1 93 ? -12.824 -12.340 0.743 1.00 97.62 93 ASP A N 1
ATOM 681 C CA . ASP A 1 93 ? -13.864 -11.926 1.692 1.00 97.62 93 ASP A CA 1
ATOM 682 C C . ASP A 1 93 ? -14.025 -10.393 1.758 1.00 97.62 93 ASP A C 1
ATOM 684 O O . ASP A 1 93 ? -14.993 -9.884 2.332 1.00 97.62 93 ASP A O 1
ATOM 688 N N . MET A 1 94 ? -13.102 -9.626 1.160 1.00 97.69 94 MET A N 1
ATOM 689 C CA . MET A 1 94 ? -13.178 -8.165 1.151 1.00 97.69 94 MET A CA 1
ATOM 690 C C . MET A 1 94 ? -14.389 -7.660 0.346 1.00 97.69 94 MET A C 1
ATOM 692 O O . MET A 1 94 ? -14.791 -8.273 -0.643 1.00 97.69 94 MET A O 1
ATOM 696 N N . PRO A 1 95 ? -14.936 -6.472 0.659 1.00 97.50 95 PRO A N 1
ATOM 697 C CA . PRO A 1 95 ? -15.881 -5.790 -0.216 1.00 97.50 95 PRO A CA 1
ATOM 698 C C . PRO A 1 95 ? -15.357 -5.664 -1.653 1.00 97.50 95 PRO A C 1
ATOM 700 O O . PRO A 1 95 ? -14.222 -5.244 -1.878 1.00 97.50 95 PRO A O 1
ATOM 703 N N . LEU A 1 96 ? -16.223 -5.929 -2.639 1.00 97.25 96 LEU A N 1
ATOM 704 C CA . LEU A 1 96 ? -15.871 -5.902 -4.068 1.00 97.25 96 LEU A CA 1
ATOM 705 C C . LEU A 1 96 ? -15.209 -4.585 -4.513 1.00 97.25 96 LEU A C 1
ATOM 707 O O . LEU A 1 96 ? -14.385 -4.584 -5.423 1.00 97.25 96 LEU A O 1
ATOM 711 N N . ALA A 1 97 ? -15.561 -3.465 -3.876 1.00 97.12 97 ALA A N 1
ATOM 712 C CA . ALA A 1 97 ? -14.928 -2.177 -4.139 1.00 97.12 97 ALA A CA 1
ATOM 713 C C . ALA A 1 97 ? -13.423 -2.198 -3.817 1.00 97.12 97 ALA A C 1
ATOM 715 O O . ALA A 1 97 ? -12.632 -1.763 -4.645 1.00 97.12 97 ALA A O 1
ATOM 716 N N . LEU A 1 98 ? -13.027 -2.764 -2.672 1.00 97.44 98 LEU A N 1
ATOM 717 C CA . LEU A 1 98 ? -11.628 -2.844 -2.242 1.00 97.44 98 LEU A CA 1
ATOM 718 C C . LEU A 1 98 ? -10.839 -3.870 -3.062 1.00 97.44 98 LEU A C 1
ATOM 720 O O . LEU A 1 98 ? -9.714 -3.583 -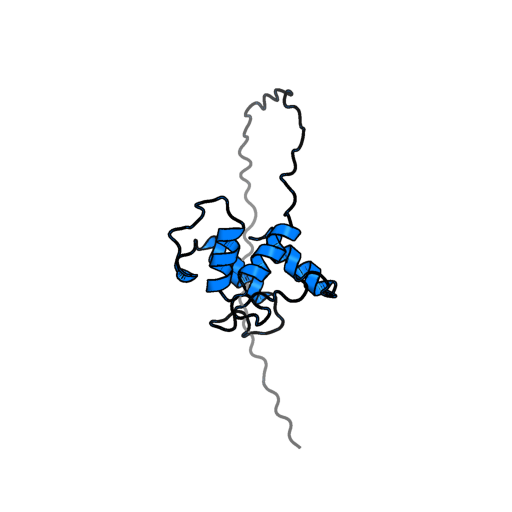3.465 1.00 97.44 98 LEU A O 1
ATOM 724 N N . GLN A 1 99 ? -11.457 -5.006 -3.409 1.00 97.44 99 GLN A N 1
ATOM 725 C CA . GLN A 1 99 ? -10.862 -5.955 -4.360 1.00 97.44 99 GLN A CA 1
ATOM 726 C C . GLN A 1 99 ? -10.628 -5.298 -5.730 1.00 97.44 99 GLN A C 1
ATOM 728 O O . GLN A 1 99 ? -9.596 -5.497 -6.373 1.00 97.44 99 GLN A O 1
ATOM 733 N N . GLY A 1 100 ? -11.593 -4.498 -6.197 1.00 96.38 100 GLY A N 1
ATOM 734 C CA . GLY A 1 100 ? -11.491 -3.742 -7.442 1.00 96.38 100 GLY A CA 1
ATOM 735 C C . GLY A 1 100 ? -10.370 -2.704 -7.406 1.00 96.38 100 GLY A C 1
ATOM 736 O O . GLY A 1 100 ? -9.611 -2.605 -8.370 1.00 96.38 100 GLY A O 1
ATOM 737 N N . THR A 1 101 ? -10.233 -1.980 -6.292 1.00 97.19 101 THR A N 1
ATOM 738 C CA . THR A 1 101 ? -9.131 -1.037 -6.059 1.00 97.19 101 THR A CA 1
ATOM 739 C C . THR A 1 101 ? -7.778 -1.737 -6.148 1.00 97.19 101 THR A C 1
ATOM 741 O O . THR A 1 101 ? -6.943 -1.314 -6.946 1.00 97.19 101 THR A O 1
ATOM 744 N N . PHE A 1 102 ? -7.581 -2.838 -5.412 1.00 97.44 102 PHE A N 1
ATOM 745 C CA . PHE A 1 102 ? -6.333 -3.607 -5.450 1.00 97.44 102 PHE A CA 1
ATOM 746 C C . PHE A 1 102 ? -5.976 -4.040 -6.872 1.00 97.44 102 PHE A C 1
ATOM 748 O O . PHE A 1 102 ? -4.890 -3.742 -7.361 1.00 97.44 102 PHE A O 1
ATOM 755 N N . ASN A 1 103 ? -6.919 -4.670 -7.579 1.00 95.94 103 ASN A N 1
ATOM 756 C CA . ASN A 1 103 ? -6.689 -5.133 -8.946 1.00 95.94 103 ASN A CA 1
ATOM 757 C C . ASN A 1 103 ? -6.364 -3.974 -9.900 1.00 95.94 103 ASN A C 1
ATOM 759 O O . ASN A 1 103 ? -5.474 -4.092 -10.741 1.00 95.94 103 ASN A O 1
ATOM 763 N N . SER A 1 104 ? -7.052 -2.836 -9.763 1.00 95.56 104 SER A N 1
ATOM 764 C CA . SER A 1 104 ? -6.779 -1.644 -10.570 1.00 95.56 104 SER A CA 1
ATOM 765 C C . SER A 1 104 ? -5.371 -1.099 -10.325 1.00 95.56 104 SER A C 1
ATOM 767 O O . SER A 1 104 ? -4.692 -0.728 -11.282 1.00 95.56 104 SER A O 1
ATOM 769 N N . LEU A 1 105 ? -4.929 -1.059 -9.065 1.00 96.31 105 LEU A N 1
ATOM 770 C CA . LEU A 1 105 ? -3.593 -0.607 -8.678 1.00 96.31 105 LEU A CA 1
ATOM 771 C C . LEU A 1 105 ? -2.507 -1.591 -9.140 1.00 96.31 105 LEU A C 1
ATOM 773 O O . LEU A 1 105 ? -1.530 -1.167 -9.756 1.00 96.31 105 LEU A O 1
ATOM 777 N N . ALA A 1 106 ? -2.702 -2.897 -8.936 1.00 95.88 106 ALA A N 1
ATOM 778 C CA . ALA A 1 106 ? -1.774 -3.943 -9.376 1.00 95.88 106 ALA A CA 1
ATOM 779 C C . ALA A 1 106 ? -1.597 -3.938 -10.906 1.00 95.88 106 ALA A C 1
ATOM 781 O O . ALA A 1 106 ? -0.488 -4.093 -11.420 1.00 95.88 106 ALA A O 1
ATOM 782 N N . CYS A 1 107 ? -2.666 -3.653 -11.662 1.00 94.50 107 CYS A N 1
ATOM 783 C CA . CYS A 1 107 ? -2.601 -3.537 -13.122 1.00 94.50 107 CYS A CA 1
ATOM 784 C C . CYS A 1 107 ? -1.878 -2.271 -13.625 1.00 94.50 107 CYS A C 1
ATOM 786 O O . CYS A 1 107 ? -1.703 -2.128 -14.836 1.00 94.50 107 CYS A O 1
ATOM 788 N N . MET A 1 108 ? -1.445 -1.339 -12.763 1.00 91.88 108 MET A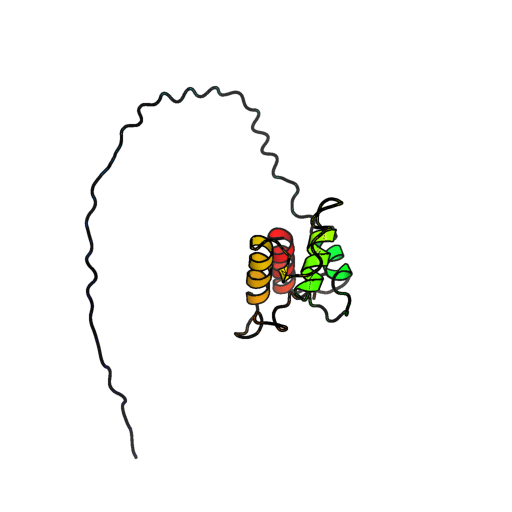 N 1
ATOM 789 C CA . MET A 1 108 ? -0.663 -0.169 -13.202 1.00 91.88 108 MET A CA 1
ATOM 790 C C . MET A 1 108 ? 0.778 -0.522 -13.607 1.00 91.88 108 MET A C 1
ATOM 792 O O . MET A 1 108 ? 1.535 0.350 -14.043 1.00 91.88 108 MET A O 1
ATOM 796 N N . CYS A 1 109 ? 1.171 -1.789 -13.487 1.00 84.88 109 CYS A N 1
ATOM 797 C CA . CYS A 1 109 ? 2.474 -2.264 -13.914 1.00 84.88 109 CYS A CA 1
ATOM 798 C C . CYS A 1 109 ? 2.630 -2.300 -15.457 1.00 84.88 109 CYS A C 1
ATOM 800 O O . CYS A 1 109 ? 1.675 -2.380 -16.231 1.00 84.88 109 CYS A O 1
ATOM 802 N N . SER A 1 110 ? 3.881 -2.321 -15.928 1.00 78.06 110 SER A N 1
ATOM 803 C CA . SER A 1 110 ? 4.217 -2.617 -17.324 1.00 78.06 110 SER A CA 1
ATOM 804 C C . SER A 1 110 ? 4.247 -4.131 -17.604 1.00 78.06 110 SER A C 1
ATOM 806 O O . SER A 1 110 ? 5.316 -4.740 -17.608 1.00 78.06 110 SER A O 1
ATOM 808 N N . GLY A 1 111 ? 3.095 -4.751 -17.865 1.00 82.06 111 GLY A N 1
ATOM 809 C CA . GLY A 1 111 ? 3.011 -6.172 -18.224 1.00 82.06 111 GLY A CA 1
ATOM 810 C C . GLY A 1 111 ? 1.568 -6.659 -18.333 1.00 82.06 111 GLY A C 1
ATOM 811 O O . GLY A 1 111 ? 0.678 -6.088 -17.720 1.00 82.06 111 GLY A O 1
ATOM 812 N N . VAL A 1 112 ? 1.316 -7.700 -19.131 1.00 80.00 112 VAL A N 1
ATOM 813 C CA .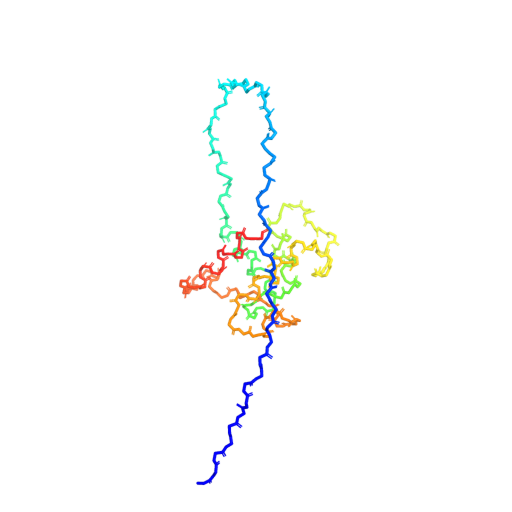 VAL A 1 112 ? -0.039 -8.282 -19.254 1.00 80.00 112 VAL A CA 1
ATOM 814 C C . VAL A 1 112 ? -0.387 -9.237 -18.110 1.00 80.00 112 VAL A C 1
ATOM 816 O O . VAL A 1 112 ? -1.564 -9.489 -17.879 1.00 80.00 112 VAL A O 1
ATOM 819 N N . ASP A 1 113 ? 0.622 -9.733 -17.391 1.00 86.31 113 ASP A N 1
ATOM 820 C CA . ASP A 1 113 ? 0.456 -10.807 -16.406 1.00 86.31 113 ASP A CA 1
ATOM 821 C C . ASP A 1 113 ? 0.533 -10.326 -14.948 1.00 86.31 113 ASP A C 1
ATOM 823 O O . ASP A 1 113 ? 0.263 -11.104 -14.045 1.00 86.31 113 ASP A O 1
ATOM 827 N N . CYS A 1 114 ? 0.860 -9.057 -14.688 1.00 84.50 114 CYS A N 1
ATOM 828 C CA . CYS A 1 114 ? 1.128 -8.542 -13.334 1.00 84.50 114 CYS A CA 1
ATOM 829 C C . CYS A 1 114 ? -0.101 -8.168 -12.505 1.00 84.50 114 CYS A C 1
ATOM 831 O O . CYS A 1 114 ? 0.020 -7.564 -11.448 1.00 84.50 114 CYS A O 1
ATOM 833 N N . CYS A 1 115 ? -1.295 -8.475 -12.993 1.00 89.44 115 CYS A N 1
ATOM 834 C CA . CYS A 1 115 ? -2.510 -8.322 -12.206 1.00 89.44 115 CYS A CA 1
ATOM 835 C C . CYS A 1 115 ? -3.420 -9.539 -12.310 1.00 89.44 115 CYS A C 1
ATOM 837 O O . CYS A 1 115 ? -4.639 -9.438 -12.205 1.00 89.44 115 CYS A O 1
ATOM 839 N N . VAL A 1 116 ? -2.816 -10.706 -12.547 1.00 90.38 116 VAL A N 1
ATOM 840 C CA . VAL A 1 116 ? -3.529 -11.976 -12.656 1.00 90.38 116 VAL A CA 1
ATOM 841 C C . VAL A 1 116 ? -2.961 -12.967 -11.647 1.00 90.38 116 VAL A C 1
ATOM 843 O O . VAL A 1 116 ? -1.783 -13.319 -11.716 1.00 90.38 116 VAL A O 1
ATOM 846 N N . GLY A 1 117 ? -3.830 -13.456 -10.758 1.00 90.75 117 GLY A N 1
ATOM 847 C CA . GLY A 1 117 ? -3.478 -14.438 -9.729 1.00 90.75 117 GLY A CA 1
ATOM 848 C C . GLY A 1 117 ? -2.364 -13.930 -8.818 1.00 90.75 117 GLY A C 1
ATOM 849 O O . GLY A 1 117 ? -2.332 -12.750 -8.485 1.00 90.75 117 GLY A O 1
ATOM 850 N N . ASP A 1 118 ? -1.416 -14.807 -8.496 1.00 90.94 118 ASP A N 1
ATOM 851 C CA . ASP A 1 118 ? -0.301 -14.527 -7.577 1.00 90.94 118 ASP A CA 1
ATOM 852 C C . ASP A 1 118 ? 0.650 -13.415 -8.062 1.00 90.94 118 ASP A C 1
ATOM 854 O O . ASP A 1 118 ? 1.464 -12.904 -7.297 1.00 90.94 118 ASP A O 1
ATOM 858 N N . ASN A 1 119 ? 0.562 -13.025 -9.338 1.00 91.94 119 ASN A N 1
ATOM 859 C CA . ASN A 1 119 ? 1.346 -11.917 -9.881 1.00 91.94 119 ASN A CA 1
ATOM 860 C C . ASN A 1 119 ? 0.719 -10.544 -9.592 1.00 91.94 119 ASN A C 1
ATOM 862 O O . ASN A 1 119 ? 1.369 -9.535 -9.854 1.00 91.94 119 ASN A O 1
ATOM 866 N N . ALA A 1 120 ? -0.540 -10.492 -9.139 1.00 95.88 120 ALA A N 1
ATOM 867 C CA . ALA A 1 120 ? -1.199 -9.253 -8.748 1.00 95.88 120 ALA A CA 1
ATOM 868 C C . ALA A 1 120 ? -0.633 -8.782 -7.411 1.00 95.88 120 ALA A C 1
ATOM 870 O O . ALA A 1 120 ? -0.961 -9.347 -6.372 1.00 95.88 120 ALA A O 1
ATOM 871 N N . GLN A 1 121 ? 0.245 -7.779 -7.455 1.00 96.50 121 GLN A N 1
ATOM 872 C CA . GLN A 1 121 ? 0.926 -7.276 -6.267 1.00 96.50 121 GLN A CA 1
ATOM 873 C C . GLN A 1 121 ? 1.126 -5.759 -6.332 1.00 96.50 121 GLN A C 1
ATOM 875 O O . GLN A 1 121 ? 1.276 -5.182 -7.416 1.00 96.50 121 GLN A O 1
ATOM 880 N N . LEU A 1 122 ? 1.159 -5.103 -5.172 1.00 96.81 122 LEU A N 1
ATOM 881 C CA . LEU A 1 122 ? 1.450 -3.672 -5.059 1.00 96.81 122 LEU A CA 1
ATOM 882 C C . LEU A 1 122 ? 2.881 -3.461 -4.571 1.00 96.81 122 LEU A C 1
ATOM 884 O O . LEU A 1 122 ? 3.197 -3.778 -3.436 1.00 96.81 122 LEU A O 1
ATOM 888 N N . SER A 1 123 ? 3.748 -2.883 -5.402 1.00 96.31 123 SER A N 1
ATOM 889 C CA . SER A 1 123 ? 5.134 -2.587 -5.007 1.00 96.31 123 SER A CA 1
ATOM 890 C C . SER A 1 123 ? 5.195 -1.647 -3.793 1.00 96.31 123 SER A C 1
ATOM 892 O O . SER A 1 123 ? 4.709 -0.518 -3.873 1.00 96.31 123 SER A O 1
ATOM 894 N N . THR A 1 124 ? 5.906 -2.045 -2.734 1.00 97.50 124 THR A N 1
ATOM 895 C CA . THR A 1 124 ? 6.216 -1.205 -1.555 1.00 97.50 124 THR A CA 1
ATOM 896 C C . THR A 1 124 ? 7.571 -0.493 -1.681 1.00 97.50 124 THR A C 1
ATOM 898 O O . THR A 1 124 ? 7.983 0.271 -0.805 1.00 97.50 124 THR A O 1
ATOM 901 N N . VAL A 1 125 ? 8.293 -0.702 -2.789 1.00 97.44 125 VAL A N 1
ATOM 902 C CA . VAL A 1 125 ? 9.598 -0.071 -3.041 1.00 97.44 125 VAL A CA 1
ATOM 903 C C . VAL A 1 125 ? 9.495 1.455 -2.975 1.00 97.44 125 VAL A C 1
ATOM 905 O O . VAL A 1 125 ? 8.785 2.071 -3.771 1.00 97.44 125 VAL A O 1
ATOM 908 N N . GLY A 1 126 ? 10.272 2.072 -2.080 1.00 96.94 126 GLY A N 1
ATOM 909 C CA . GLY A 1 126 ? 10.258 3.518 -1.861 1.00 96.94 126 GLY A CA 1
ATOM 910 C C . GLY A 1 126 ? 9.436 3.968 -0.653 1.00 96.94 126 GLY A C 1
ATOM 911 O O . GLY A 1 126 ? 9.535 5.136 -0.289 1.00 96.94 126 GLY A O 1
ATOM 912 N N . ALA A 1 127 ? 8.659 3.075 -0.030 1.00 97.12 127 ALA A N 1
ATOM 913 C CA . ALA A 1 127 ? 7.873 3.394 1.161 1.00 97.12 127 ALA A CA 1
ATOM 914 C C . ALA A 1 127 ? 8.727 3.431 2.441 1.00 97.12 127 ALA A C 1
ATOM 916 O O . ALA A 1 127 ? 8.390 4.148 3.382 1.00 97.12 127 ALA A O 1
ATOM 917 N N . ALA A 1 128 ? 9.839 2.683 2.495 1.00 97.12 128 ALA A N 1
ATOM 918 C CA . ALA A 1 128 ? 10.629 2.571 3.717 1.00 97.12 128 ALA A CA 1
ATOM 919 C C . ALA A 1 128 ? 11.424 3.850 4.030 1.00 97.12 128 ALA A C 1
ATOM 921 O O . ALA A 1 128 ? 11.980 4.482 3.123 1.00 97.12 128 ALA A O 1
ATOM 922 N N . PRO A 1 129 ? 11.570 4.215 5.320 1.00 95.06 129 PRO A N 1
ATOM 923 C CA . PRO A 1 129 ? 12.408 5.336 5.718 1.00 95.06 129 PRO A CA 1
ATOM 924 C C . PRO A 1 129 ? 13.848 5.179 5.211 1.00 95.06 129 PRO A C 1
ATOM 926 O O . PRO A 1 129 ? 14.549 4.228 5.553 1.00 95.06 129 PRO A O 1
ATOM 929 N N . GLY A 1 130 ? 14.307 6.150 4.421 1.00 94.12 130 GLY A N 1
ATOM 930 C CA . GLY A 1 130 ? 15.652 6.153 3.841 1.00 94.12 130 GLY A CA 1
ATOM 931 C C . GLY A 1 130 ? 15.764 5.501 2.461 1.00 94.12 130 GLY A C 1
ATOM 932 O O . GLY A 1 130 ? 16.846 5.561 1.869 1.00 94.12 130 GLY A O 1
ATOM 933 N N . ASP A 1 131 ? 14.679 4.943 1.916 1.00 95.75 131 ASP A N 1
ATOM 934 C CA . ASP A 1 131 ? 14.637 4.561 0.507 1.00 95.75 131 ASP A CA 1
ATOM 935 C C . ASP A 1 131 ? 14.769 5.817 -0.379 1.00 95.75 131 ASP A C 1
ATOM 937 O O . ASP A 1 131 ? 14.215 6.881 -0.100 1.00 95.75 131 ASP A O 1
ATOM 941 N N . ASN A 1 132 ? 15.507 5.698 -1.486 1.00 95.31 132 ASN A N 1
ATOM 942 C CA . ASN A 1 132 ? 15.607 6.756 -2.495 1.00 95.31 132 ASN A CA 1
ATOM 943 C C . ASN A 1 132 ? 14.574 6.499 -3.599 1.00 95.31 132 ASN A C 1
ATOM 945 O O . ASN A 1 132 ? 14.928 6.032 -4.685 1.00 95.31 132 ASN A O 1
ATOM 949 N N . ALA A 1 133 ? 13.299 6.754 -3.298 1.00 96.06 133 ALA A N 1
ATOM 950 C CA . ALA A 1 133 ? 12.204 6.556 -4.241 1.00 96.06 133 ALA A CA 1
ATOM 951 C C . ALA A 1 133 ? 12.354 7.456 -5.480 1.00 96.06 133 ALA A C 1
ATOM 953 O O . ALA A 1 133 ? 12.647 8.648 -5.392 1.00 96.06 133 ALA A O 1
ATOM 954 N N . THR A 1 134 ? 12.130 6.876 -6.654 1.00 97.00 134 THR A N 1
ATOM 955 C CA . THR A 1 134 ? 11.976 7.621 -7.910 1.00 97.00 134 THR A CA 1
ATOM 956 C C . THR A 1 134 ? 10.638 8.360 -7.940 1.00 97.00 134 THR A C 1
ATOM 958 O O . THR A 1 134 ? 9.677 7.924 -7.310 1.00 97.00 134 THR A O 1
ATOM 961 N N . ASP A 1 135 ? 10.518 9.417 -8.749 1.00 96.62 135 ASP A N 1
ATOM 962 C CA . ASP A 1 135 ? 9.256 10.163 -8.907 1.00 96.62 135 ASP A CA 1
ATOM 963 C C . ASP A 1 135 ? 8.069 9.256 -9.283 1.00 96.62 135 ASP A C 1
ATOM 965 O O . ASP A 1 135 ? 6.946 9.454 -8.813 1.00 96.62 135 ASP A O 1
ATOM 969 N N . SER A 1 136 ? 8.316 8.227 -10.102 1.00 94.81 136 SER A N 1
ATOM 970 C CA . SER A 1 136 ? 7.311 7.223 -10.465 1.00 94.81 136 SER A CA 1
ATOM 971 C C . SER A 1 136 ? 6.886 6.350 -9.287 1.00 94.81 136 SER A C 1
ATOM 973 O O . SER A 1 136 ? 5.698 6.078 -9.149 1.00 94.81 136 SER A O 1
ATOM 975 N N . GLN A 1 137 ? 7.828 5.938 -8.432 1.00 96.00 137 GLN A N 1
ATOM 976 C CA . GLN A 1 137 ? 7.520 5.152 -7.232 1.00 96.00 137 GLN A CA 1
ATOM 977 C C . GLN A 1 137 ? 6.725 5.993 -6.239 1.00 96.00 137 GLN A C 1
ATOM 979 O O . GLN A 1 137 ? 5.667 5.563 -5.798 1.00 96.00 137 GLN A O 1
ATOM 984 N N . THR A 1 138 ? 7.154 7.229 -5.978 1.00 96.19 138 THR A N 1
ATOM 985 C CA . THR A 1 138 ? 6.433 8.158 -5.098 1.00 96.19 138 THR A CA 1
ATOM 986 C C . THR A 1 138 ? 5.010 8.416 -5.591 1.00 96.19 138 THR A C 1
ATOM 988 O O . THR A 1 138 ? 4.067 8.394 -4.806 1.00 96.19 138 THR A O 1
ATOM 991 N N . SER A 1 139 ? 4.829 8.616 -6.901 1.00 95.75 139 SER A N 1
ATOM 992 C CA . SER A 1 139 ? 3.499 8.828 -7.489 1.00 95.75 139 SER A CA 1
ATOM 993 C C . SER A 1 139 ? 2.607 7.589 -7.376 1.00 95.75 139 SER A C 1
ATOM 995 O O . SER A 1 139 ? 1.404 7.714 -7.143 1.00 95.75 139 SER A O 1
ATOM 997 N N . PHE A 1 140 ? 3.185 6.396 -7.538 1.00 96.06 140 PHE A N 1
ATOM 998 C CA . PHE A 1 140 ? 2.467 5.135 -7.376 1.00 96.06 140 PHE A CA 1
ATOM 999 C C . PHE A 1 140 ? 2.049 4.913 -5.919 1.00 96.06 140 PHE A C 1
ATOM 1001 O O . PHE A 1 140 ? 0.863 4.728 -5.666 1.00 96.06 140 PHE A O 1
ATOM 1008 N N . LEU A 1 141 ? 2.979 5.029 -4.968 1.00 96.69 141 LEU A N 1
ATOM 1009 C CA . LEU A 1 141 ? 2.705 4.888 -3.535 1.00 96.69 141 LEU A CA 1
ATOM 1010 C C . LEU A 1 141 ? 1.632 5.881 -3.066 1.00 96.69 141 LEU A C 1
ATOM 1012 O O . LEU A 1 141 ? 0.670 5.498 -2.406 1.00 96.69 141 LEU A O 1
ATOM 1016 N N . PHE A 1 142 ? 1.715 7.140 -3.506 1.00 95.81 142 PHE A N 1
ATOM 1017 C CA . PHE A 1 142 ? 0.672 8.131 -3.241 1.00 95.81 142 PHE A CA 1
ATOM 1018 C C . PHE A 1 142 ? -0.694 7.714 -3.812 1.00 95.81 142 PHE A C 1
ATOM 1020 O O . PHE A 1 142 ? -1.729 7.917 -3.179 1.00 95.81 142 PHE A O 1
ATOM 1027 N N . SER A 1 143 ? -0.710 7.113 -5.005 1.00 95.62 143 SER A N 1
ATOM 1028 C CA . SER A 1 143 ? -1.942 6.629 -5.636 1.00 95.62 143 SER A CA 1
ATOM 1029 C C . SER A 1 143 ? -2.556 5.447 -4.885 1.00 95.62 143 SER A C 1
ATOM 1031 O O . SER A 1 143 ? -3.782 5.364 -4.844 1.00 95.62 143 SER A O 1
ATOM 1033 N N . VAL A 1 144 ? -1.737 4.568 -4.296 1.00 96.31 144 VAL A N 1
ATOM 1034 C CA . VAL A 1 144 ? -2.198 3.474 -3.423 1.00 96.31 144 VAL A CA 1
ATOM 1035 C C . VAL A 1 144 ? -2.874 4.057 -2.184 1.00 96.31 144 VAL A C 1
ATOM 1037 O O . VAL A 1 144 ? -4.039 3.758 -1.934 1.00 96.31 144 VAL A O 1
ATOM 1040 N N . CYS A 1 145 ? -2.199 4.969 -1.483 1.00 95.94 145 CYS A N 1
ATOM 1041 C CA . CYS A 1 145 ? -2.713 5.573 -0.251 1.00 95.94 145 CYS A CA 1
ATOM 1042 C C . CYS A 1 145 ? -3.962 6.437 -0.446 1.00 95.94 145 CYS A C 1
ATOM 1044 O O . CYS A 1 145 ? -4.734 6.623 0.483 1.00 95.94 145 CYS A O 1
ATOM 1046 N N . MET A 1 146 ? -4.153 7.015 -1.633 1.00 94.81 146 MET A N 1
ATOM 1047 C CA . MET A 1 146 ? -5.325 7.847 -1.919 1.00 94.81 146 MET A CA 1
ATOM 1048 C C . MET A 1 146 ? -6.559 7.031 -2.305 1.00 94.81 146 MET A C 1
ATOM 1050 O O . MET A 1 146 ? -7.682 7.487 -2.100 1.00 94.81 146 MET A O 1
ATOM 1054 N N . GLN A 1 147 ? -6.360 5.854 -2.899 1.00 93.75 147 GLN A N 1
ATOM 1055 C CA . GLN A 1 147 ? -7.451 5.016 -3.401 1.00 93.75 147 GLN A CA 1
ATOM 1056 C C . GLN A 1 147 ? -7.894 3.933 -2.416 1.00 93.75 147 GLN A C 1
ATOM 1058 O O . GLN A 1 147 ? -8.915 3.289 -2.672 1.00 93.75 147 GLN A O 1
ATOM 1063 N N . THR A 1 148 ? -7.137 3.749 -1.335 1.00 90.94 148 THR A N 1
ATOM 1064 C CA . THR A 1 148 ? -7.413 2.793 -0.262 1.00 90.94 148 THR A CA 1
ATOM 1065 C C . THR A 1 148 ? -8.023 3.509 0.931 1.00 90.94 148 THR A C 1
ATOM 1067 O O . THR A 1 148 ? -9.074 3.033 1.413 1.00 90.94 148 THR A O 1
#

pLDDT: mean 83.66, std 17.47, range [47.16, 98.25]

InterPro domains:
  IPR002048 EF-hand domain [PS50222] (47-82)
  IPR018247 EF-Hand 1, calcium-binding site [PS00018] (60-72)

Organism: NCBI:txid210454